Protein AF-A0A849QL06-F1 (afdb_monomer)

Sequence (59 aa):
MKAIYKDNVLKPLKKLDLREGEMVEISMIPTSLAKRFQGTIKLSDRNLIEEIAECDDLV

pLDDT: mean 81.61, std 12.6, range [51.34, 96.06]

Solvent-accessible surface area (backbone atoms only — not comparable to full-atom values): 4399 Å² total; per-residue (Å²): 139,66,61,49,79,54,95,94,38,83,40,64,78,60,92,73,100,69,61,91,89,64,86,78,88,84,83,84,74,77,78,62,62,76,84,73,65,84,82,86,82,88,79,83,58,64,69,61,51,53,55,59,74,69,46,84,84,80,118

Secondary structure (DSSP, 8-state):
--EEEETTEEEESS-----TT-----------GGGG--S------HHHHHHHHT-TT--

Structure (mmCIF, N/CA/C/O backbone):
data_AF-A0A849QL06-F1
#
_entry.id   AF-A0A849QL06-F1
#
loop_
_atom_site.group_PDB
_atom_site.id
_atom_site.type_symbol
_atom_site.label_atom_id
_atom_site.label_alt_id
_atom_site.label_comp_id
_atom_site.label_asym_id
_atom_site.label_entity_id
_atom_site.label_seq_id
_atom_site.pdbx_PDB_ins_code
_atom_site.Cartn_x
_atom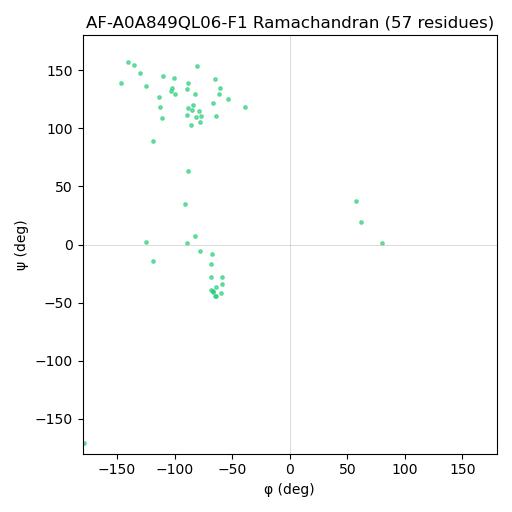_site.Cartn_y
_atom_site.Cartn_z
_atom_site.occupancy
_atom_site.B_iso_or_equiv
_atom_site.auth_seq_id
_atom_site.auth_comp_id
_atom_site.auth_asym_id
_atom_site.auth_atom_id
_atom_site.pdbx_PDB_model_num
ATOM 1 N N . MET A 1 1 ? 3.202 2.433 6.469 1.00 75.94 1 MET A N 1
ATOM 2 C CA . MET A 1 1 ? 2.181 1.938 7.428 1.00 75.94 1 MET A CA 1
ATOM 3 C C . MET A 1 1 ? 1.233 0.982 6.711 1.00 75.94 1 MET A C 1
ATOM 5 O O . MET A 1 1 ? 1.022 1.167 5.522 1.00 75.94 1 MET A O 1
ATOM 9 N N . LYS A 1 2 ? 0.681 -0.035 7.391 1.00 81.25 2 LYS A N 1
ATOM 10 C CA . LYS A 1 2 ? -0.382 -0.884 6.823 1.00 81.25 2 LYS A CA 1
ATOM 11 C C . LYS A 1 2 ? -1.734 -0.467 7.397 1.00 81.25 2 LYS A C 1
ATOM 13 O O . LYS A 1 2 ? -1.853 -0.289 8.610 1.00 81.25 2 LYS A O 1
ATOM 18 N N . ALA A 1 3 ? -2.726 -0.345 6.531 1.00 89.44 3 ALA A N 1
ATOM 19 C CA . ALA A 1 3 ? -4.098 -0.021 6.884 1.00 89.44 3 ALA A CA 1
ATOM 20 C C . ALA A 1 3 ? -5.051 -0.934 6.108 1.00 89.44 3 ALA A C 1
ATOM 22 O O . ALA A 1 3 ? -4.697 -1.439 5.042 1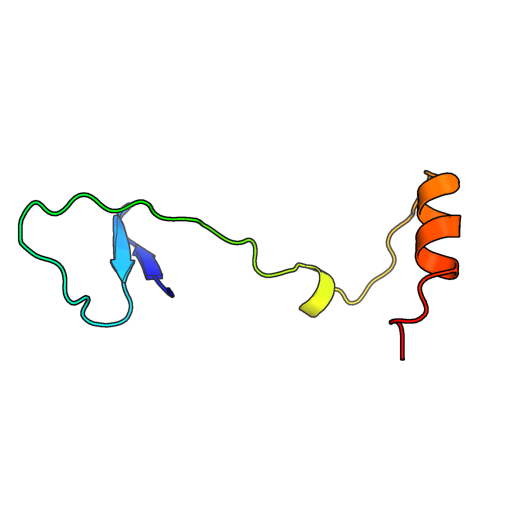.00 89.44 3 ALA A O 1
ATOM 23 N N . ILE A 1 4 ? -6.244 -1.145 6.654 1.00 91.06 4 ILE A N 1
ATOM 24 C CA . ILE A 1 4 ? -7.353 -1.796 5.962 1.00 91.06 4 ILE A CA 1
ATOM 25 C C . ILE A 1 4 ? -8.354 -0.730 5.533 1.00 91.06 4 ILE A C 1
ATOM 27 O O . ILE A 1 4 ? -8.731 0.132 6.325 1.00 91.06 4 ILE A O 1
ATOM 31 N N . TYR A 1 5 ? -8.774 -0.791 4.274 1.00 91.12 5 TYR A N 1
ATOM 32 C CA . TYR A 1 5 ? -9.883 0.010 3.786 1.00 91.12 5 TYR A CA 1
ATOM 33 C C . TYR A 1 5 ? -11.178 -0.776 3.994 1.00 91.12 5 TYR A C 1
ATOM 35 O O . TYR A 1 5 ? -11.367 -1.829 3.383 1.00 91.12 5 TYR A O 1
ATOM 43 N N . LYS A 1 6 ? -12.034 -0.315 4.910 1.00 93.75 6 LYS A N 1
ATOM 44 C CA . LYS A 1 6 ? -13.315 -0.961 5.229 1.00 93.75 6 LYS A CA 1
ATOM 45 C C . LYS A 1 6 ? -14.344 0.098 5.604 1.00 93.75 6 LYS A C 1
ATOM 47 O O . LYS A 1 6 ? -14.019 1.030 6.337 1.00 93.75 6 LYS A O 1
ATOM 52 N N . ASP A 1 7 ? -15.576 -0.074 5.130 1.00 96.06 7 ASP A N 1
ATOM 53 C CA . ASP A 1 7 ? -16.694 0.846 5.381 1.00 96.06 7 ASP A CA 1
ATOM 54 C C . ASP A 1 7 ? -16.374 2.283 4.918 1.00 96.06 7 ASP A C 1
ATOM 56 O O . ASP A 1 7 ? -16.714 3.253 5.583 1.00 96.06 7 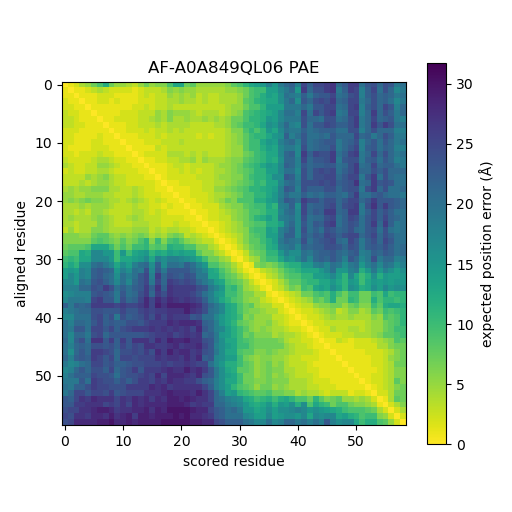ASP A O 1
ATOM 60 N N . ASN A 1 8 ? -15.664 2.411 3.789 1.00 93.81 8 ASN A N 1
ATOM 61 C CA . ASN A 1 8 ? -15.165 3.671 3.220 1.00 93.81 8 ASN A CA 1
ATOM 62 C C . ASN A 1 8 ? -14.170 4.457 4.099 1.00 93.81 8 ASN A C 1
ATOM 64 O O . ASN A 1 8 ? -13.940 5.641 3.863 1.00 93.81 8 ASN A O 1
ATOM 68 N N . VAL A 1 9 ? -13.532 3.806 5.079 1.00 93.31 9 VAL A N 1
ATOM 69 C CA . VAL A 1 9 ? -12.553 4.427 5.987 1.00 93.31 9 VAL A CA 1
ATOM 70 C C . VAL A 1 9 ? -11.223 3.663 5.962 1.00 93.31 9 VAL A C 1
ATOM 72 O O . VAL A 1 9 ? -11.201 2.431 6.015 1.0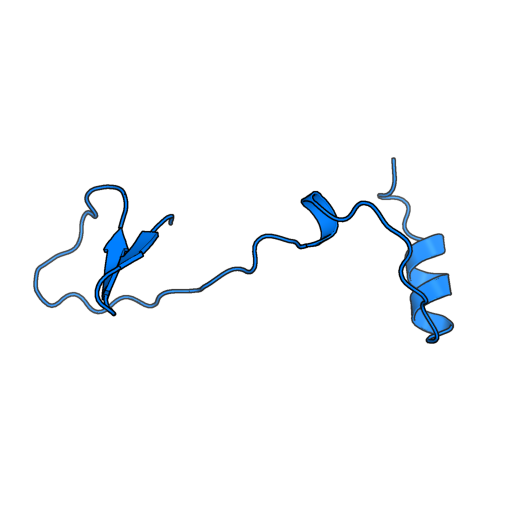0 93.31 9 VAL A O 1
ATOM 75 N N . LEU A 1 10 ? -10.099 4.390 5.919 1.00 90.75 10 LEU A N 1
ATOM 76 C CA . LEU A 1 10 ? -8.753 3.836 6.126 1.00 90.75 10 LEU A CA 1
ATOM 77 C C . LEU A 1 10 ? -8.493 3.636 7.625 1.00 90.75 10 LEU A C 1
ATOM 79 O O . LEU A 1 10 ? -8.408 4.603 8.379 1.00 90.75 10 LEU A O 1
ATOM 83 N N . LYS A 1 11 ? -8.340 2.382 8.059 1.00 92.12 11 LYS A N 1
ATOM 84 C CA . LYS A 1 11 ? -8.105 2.019 9.467 1.00 92.12 11 LYS A CA 1
ATOM 85 C C . LYS A 1 11 ? -6.689 1.450 9.635 1.00 92.12 11 LYS A C 1
ATOM 87 O O . LYS A 1 11 ? -6.390 0.422 9.018 1.00 92.12 11 LYS A O 1
ATOM 92 N N . PRO A 1 12 ? -5.794 2.066 10.429 1.00 92.25 12 PRO A N 1
ATOM 93 C CA . PRO A 1 12 ? -4.457 1.521 10.652 1.00 92.25 12 PRO A CA 1
ATOM 94 C C . PRO A 1 12 ? -4.538 0.179 11.391 1.00 92.25 12 PRO A C 1
ATOM 96 O O . PRO A 1 12 ? -5.364 -0.010 12.279 1.00 92.25 12 PRO A O 1
ATOM 99 N N . LEU A 1 13 ? -3.663 -0.768 11.038 1.00 93.88 13 LEU A N 1
ATOM 100 C CA . LEU A 1 13 ? -3.642 -2.098 11.672 1.00 93.88 13 LEU A CA 1
ATOM 101 C C . LEU A 1 13 ? -2.976 -2.112 13.059 1.00 93.88 13 LEU A C 1
ATOM 103 O O . LEU A 1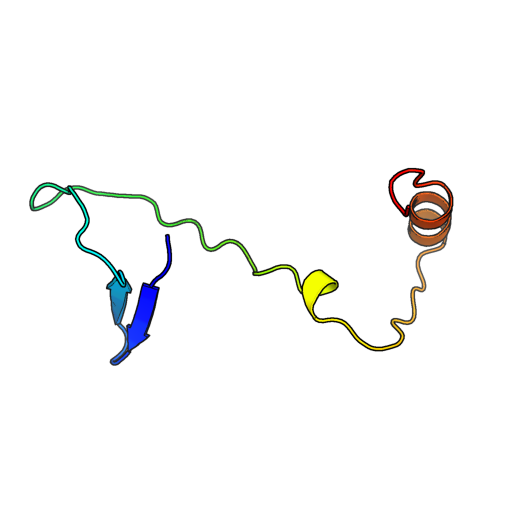 13 ? -2.924 -3.152 13.711 1.00 93.88 13 LEU A O 1
ATOM 107 N N . LYS A 1 14 ? -2.405 -0.985 13.485 1.00 92.69 14 LYS A N 1
ATOM 108 C CA . LYS A 1 14 ? -1.740 -0.798 14.778 1.00 92.69 14 LYS A CA 1
ATOM 109 C C . LYS A 1 14 ? -2.096 0.581 15.322 1.00 92.69 14 LYS A C 1
ATOM 111 O O . LYS A 1 14 ? -2.422 1.477 14.545 1.00 92.69 14 LYS A O 1
ATOM 116 N N . LYS A 1 15 ? -2.000 0.749 16.644 1.00 91.12 15 LYS A N 1
ATOM 117 C CA . LYS A 1 15 ? -2.156 2.056 17.289 1.00 91.12 15 LYS A CA 1
ATOM 118 C C . LYS A 1 15 ? -1.081 3.012 16.766 1.00 91.12 15 LYS A C 1
ATOM 120 O O . LYS A 1 15 ? 0.081 2.622 16.660 1.00 91.12 15 LYS A O 1
ATOM 125 N N . LEU A 1 16 ? -1.494 4.228 16.431 1.00 89.94 16 LEU A N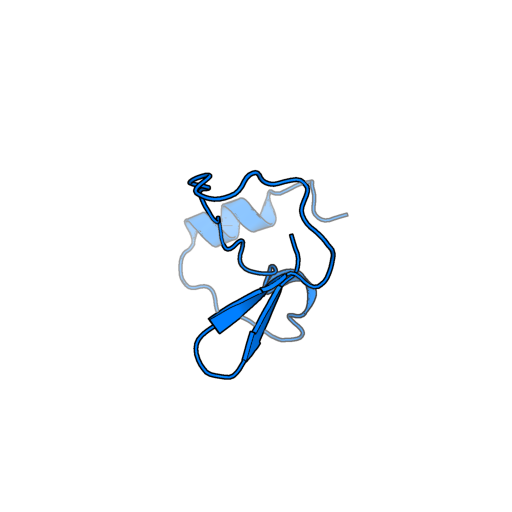 1
ATOM 126 C CA . LEU A 1 16 ? -0.600 5.314 16.045 1.00 89.94 16 LEU A CA 1
ATOM 127 C C . LEU A 1 16 ? -0.422 6.240 17.243 1.00 89.94 16 LEU A C 1
ATOM 129 O O . LEU A 1 16 ? -1.365 6.446 18.007 1.00 89.94 16 LEU A O 1
ATOM 133 N N . ASP A 1 17 ? 0.783 6.767 17.406 1.00 92.81 17 ASP A N 1
ATOM 134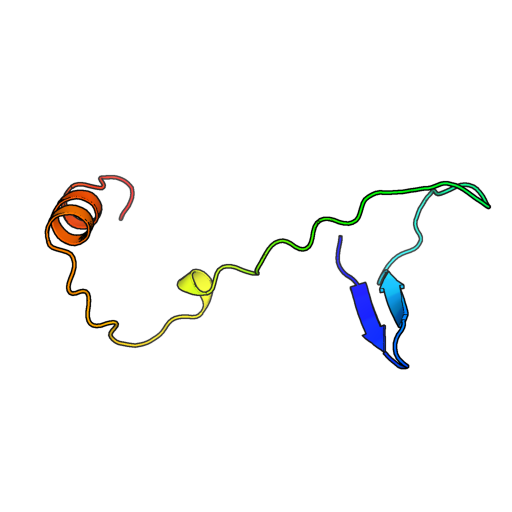 C CA . ASP A 1 17 ? 1.103 7.750 18.438 1.00 92.81 17 ASP A CA 1
ATOM 135 C C . ASP A 1 17 ? 0.833 9.163 17.904 1.00 92.81 17 ASP A C 1
ATOM 137 O O . ASP A 1 17 ? 1.748 9.943 17.675 1.00 92.81 17 ASP A O 1
ATOM 141 N N . LEU A 1 18 ? -0.437 9.430 17.587 1.00 92.50 18 LEU A N 1
ATOM 142 C CA . LEU A 1 18 ? -0.904 10.716 17.068 1.00 92.50 18 LEU A CA 1
ATOM 143 C C . LEU A 1 18 ? -1.742 11.420 18.125 1.00 92.50 18 LEU A C 1
ATOM 145 O O . LEU A 1 18 ? -2.493 10.780 18.872 1.00 92.50 18 LEU A O 1
ATOM 149 N N . ARG A 1 19 ? -1.646 12.743 18.159 1.00 95.31 19 ARG A N 1
ATOM 150 C CA . ARG A 1 19 ? -2.491 13.586 19.003 1.00 95.31 19 ARG A CA 1
ATOM 151 C C . ARG A 1 19 ? -3.850 13.794 18.343 1.00 95.31 19 ARG A C 1
ATOM 153 O O . ARG A 1 19 ? -4.001 13.734 17.124 1.00 95.31 19 ARG A O 1
ATOM 160 N N . GLU A 1 20 ? -4.863 14.050 19.161 1.00 94.00 20 GLU A N 1
ATOM 161 C CA . GLU A 1 20 ? -6.188 14.393 18.651 1.00 94.00 20 GLU A CA 1
ATOM 162 C C . GLU A 1 20 ? -6.122 15.688 17.822 1.00 94.00 20 GLU A C 1
ATOM 164 O O . GLU A 1 20 ? -5.537 16.681 18.252 1.00 94.00 20 GLU A O 1
ATOM 169 N N . GLY A 1 21 ? -6.680 15.654 16.607 1.00 94.38 21 GLY A N 1
ATOM 170 C CA . GLY A 1 21 ? -6.624 16.765 15.648 1.00 94.38 21 GLY A CA 1
ATOM 171 C C . GLY A 1 21 ? -5.312 16.892 14.860 1.00 94.38 21 GLY A C 1
ATOM 172 O O . GLY A 1 21 ? -5.189 17.808 14.049 1.00 94.38 21 GLY A O 1
ATOM 173 N N . GLU A 1 22 ? -4.340 15.996 15.059 1.00 95.62 22 GLU A N 1
ATOM 174 C CA . GLU A 1 22 ? -3.080 16.014 14.314 1.00 95.62 22 GLU A CA 1
ATOM 175 C C . GLU A 1 22 ? -3.304 15.688 12.828 1.00 95.62 22 GLU A C 1
ATOM 177 O O . GLU A 1 22 ? -3.826 14.628 12.472 1.00 95.62 22 GLU A O 1
ATOM 182 N N . MET A 1 23 ? -2.910 16.614 11.948 1.00 92.94 23 MET A N 1
ATOM 183 C CA . MET A 1 23 ? -2.925 16.398 10.503 1.00 92.94 23 MET A CA 1
ATOM 184 C C . MET A 1 23 ? -1.675 15.635 10.076 1.00 92.94 23 MET A C 1
ATOM 186 O O . MET A 1 23 ? -0.557 16.038 10.384 1.00 92.94 23 MET A O 1
ATOM 190 N N . VAL A 1 24 ? -1.873 14.562 9.315 1.00 89.69 24 VAL A N 1
ATOM 191 C CA . VAL A 1 24 ? -0.792 13.749 8.755 1.00 89.69 24 VAL A CA 1
ATOM 192 C C . VAL A 1 24 ? -1.003 13.543 7.263 1.00 89.69 24 VAL A C 1
ATOM 194 O O . VAL A 1 24 ? -2.134 13.429 6.789 1.00 89.69 24 VAL A O 1
ATOM 197 N N . GLU A 1 25 ? 0.095 13.455 6.523 1.00 87.25 25 GLU A N 1
ATOM 198 C CA . GLU A 1 25 ? 0.078 13.077 5.116 1.00 87.25 25 GLU A CA 1
ATOM 199 C C . GLU A 1 25 ? 0.193 11.554 4.986 1.00 87.25 25 GLU A C 1
ATOM 201 O O . GLU A 1 25 ? 1.018 10.912 5.641 1.00 87.25 25 GLU A O 1
ATOM 206 N N . ILE A 1 26 ? -0.649 10.953 4.143 1.00 83.75 26 ILE A N 1
ATOM 207 C CA . ILE A 1 26 ? -0.637 9.509 3.899 1.00 83.75 26 ILE A CA 1
ATOM 208 C C . ILE A 1 26 ? -0.142 9.257 2.479 1.00 83.75 26 ILE A C 1
ATOM 210 O O . ILE A 1 26 ? -0.868 9.467 1.512 1.00 83.75 26 ILE A O 1
ATOM 214 N N . SER A 1 27 ? 1.072 8.724 2.352 1.00 78.38 27 SER A N 1
ATOM 215 C CA . SER A 1 27 ? 1.595 8.258 1.067 1.00 78.38 27 SER A CA 1
ATOM 216 C C . SER A 1 27 ? 1.210 6.795 0.835 1.00 78.38 27 SER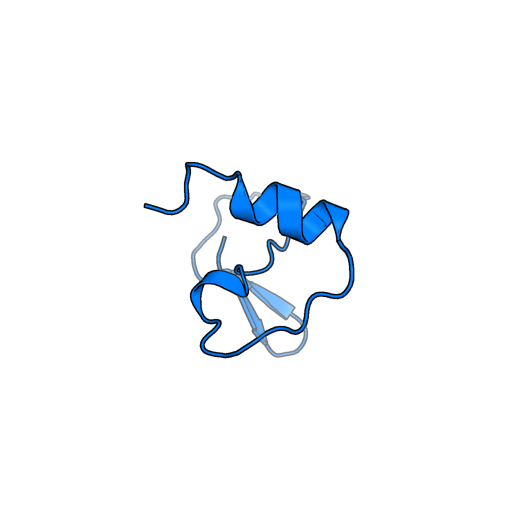 A C 1
ATOM 218 O O . SER A 1 27 ? 1.620 5.891 1.573 1.00 78.38 27 SER A O 1
ATOM 220 N N . MET A 1 28 ? 0.427 6.539 -0.213 1.00 70.44 28 MET A N 1
ATOM 221 C CA . MET A 1 28 ? 0.146 5.185 -0.686 1.00 70.44 28 MET A CA 1
ATOM 222 C C . MET A 1 28 ? 1.256 4.748 -1.638 1.00 70.44 28 MET A C 1
ATOM 224 O O . MET A 1 28 ? 1.293 5.162 -2.790 1.00 70.44 28 MET A O 1
ATOM 228 N N . ILE A 1 29 ? 2.166 3.901 -1.160 1.00 71.38 29 ILE A N 1
ATOM 229 C CA . ILE A 1 29 ? 3.198 3.306 -2.012 1.00 71.38 29 ILE A CA 1
ATOM 230 C C . ILE A 1 29 ? 2.578 2.078 -2.692 1.00 71.38 29 ILE A C 1
ATOM 232 O O . ILE A 1 29 ? 2.160 1.156 -1.977 1.00 71.38 29 ILE A O 1
ATOM 236 N N . PRO A 1 30 ? 2.507 2.021 -4.036 1.00 61.81 30 PRO A N 1
ATOM 237 C CA . PRO A 1 30 ? 2.107 0.809 -4.733 1.00 61.81 30 PRO A CA 1
ATOM 238 C C . PRO A 1 30 ? 3.001 -0.337 -4.264 1.00 61.81 30 PRO A C 1
ATOM 240 O O . PRO A 1 30 ? 4.229 -0.246 -4.305 1.00 61.81 30 PRO A O 1
ATOM 243 N N . THR A 1 31 ? 2.402 -1.427 -3.789 1.00 59.78 31 THR A N 1
ATOM 244 C CA . THR A 1 31 ? 3.180 -2.647 -3.575 1.00 59.78 31 THR A CA 1
ATOM 245 C C . THR A 1 31 ? 3.648 -3.088 -4.952 1.00 59.78 31 THR A C 1
ATOM 247 O O . THR A 1 31 ? 2.827 -3.427 -5.796 1.00 59.78 31 THR A O 1
ATOM 250 N N . SER A 1 32 ? 4.956 -2.966 -5.195 1.00 62.06 32 SER A N 1
ATOM 251 C CA . SER A 1 32 ? 5.590 -3.244 -6.483 1.00 62.06 32 SER A CA 1
ATOM 252 C C . SER A 1 32 ? 4.973 -4.476 -7.149 1.00 62.06 32 SER A C 1
ATOM 254 O O . SER A 1 32 ? 5.034 -5.581 -6.600 1.00 62.06 32 SER A O 1
ATOM 256 N N . LEU A 1 33 ? 4.385 -4.275 -8.334 1.00 58.56 33 LEU A N 1
ATOM 257 C CA . LEU A 1 33 ? 3.860 -5.363 -9.161 1.00 58.56 33 LEU A CA 1
ATOM 258 C C . LEU A 1 33 ? 4.972 -6.356 -9.519 1.00 58.56 33 LEU A C 1
ATOM 260 O O . LEU A 1 33 ? 4.699 -7.548 -9.639 1.00 58.56 33 LEU A O 1
ATOM 264 N N . ALA A 1 34 ? 6.225 -5.890 -9.585 1.00 63.22 34 ALA A N 1
ATOM 265 C CA . ALA A 1 34 ? 7.383 -6.717 -9.899 1.00 63.22 34 ALA A CA 1
ATOM 266 C C . ALA A 1 34 ? 7.559 -7.880 -8.909 1.00 63.22 34 ALA A C 1
ATOM 268 O O . ALA A 1 34 ? 7.906 -8.978 -9.322 1.00 63.22 34 ALA A O 1
ATOM 269 N N . LYS A 1 35 ? 7.222 -7.704 -7.619 1.00 56.97 35 LYS A N 1
ATOM 270 C CA . LYS A 1 35 ? 7.360 -8.786 -6.620 1.00 56.97 35 LYS A CA 1
ATOM 271 C C . LYS A 1 35 ? 6.390 -9.955 -6.814 1.00 56.97 35 LYS A C 1
ATOM 273 O O . LYS A 1 35 ? 6.582 -10.999 -6.197 1.00 56.97 35 LYS A O 1
ATOM 278 N N . ARG A 1 36 ? 5.320 -9.787 -7.597 1.00 55.12 36 ARG A N 1
ATOM 279 C CA . ARG A 1 36 ? 4.296 -10.826 -7.825 1.00 55.12 36 ARG A CA 1
ATOM 280 C C . ARG A 1 36 ? 4.083 -11.144 -9.300 1.00 55.12 36 ARG A C 1
ATOM 282 O O . ARG A 1 36 ? 3.201 -11.937 -9.619 1.00 55.12 36 ARG A O 1
ATOM 289 N N . PHE A 1 37 ? 4.844 -10.517 -10.189 1.00 70.56 37 PHE A N 1
ATOM 290 C CA . PHE A 1 37 ? 4.664 -10.697 -11.615 1.00 70.56 37 PHE A CA 1
ATOM 291 C C . PHE A 1 37 ? 5.264 -12.039 -12.053 1.00 70.56 37 PHE A C 1
ATOM 293 O O . PHE A 1 37 ? 6.474 -12.226 -12.039 1.00 70.56 37 PHE A O 1
ATOM 300 N N . GLN A 1 38 ? 4.395 -12.978 -12.425 1.00 62.78 38 GLN A N 1
ATOM 301 C CA . GLN A 1 38 ? 4.753 -14.236 -13.077 1.00 62.78 38 GLN A CA 1
ATOM 302 C C . GLN A 1 38 ? 4.067 -14.256 -14.443 1.00 62.78 38 GLN A C 1
ATOM 304 O O . GLN A 1 38 ? 2.916 -14.672 -14.565 1.00 62.78 38 GLN A O 1
ATOM 309 N N . GLY A 1 39 ? 4.738 -13.725 -15.460 1.00 73.50 39 GLY A N 1
ATOM 310 C CA . GLY A 1 39 ? 4.184 -13.629 -16.806 1.00 73.50 39 GLY A CA 1
ATOM 311 C C . GLY A 1 39 ? 5.162 -13.006 -17.793 1.00 73.50 39 GLY A C 1
ATOM 312 O O . GLY A 1 39 ? 6.327 -12.780 -17.477 1.00 73.50 39 GLY A O 1
ATOM 313 N N . THR A 1 40 ? 4.673 -12.703 -18.991 1.00 79.50 40 THR A N 1
ATOM 314 C CA . THR A 1 40 ? 5.434 -11.992 -20.024 1.00 79.50 40 THR A CA 1
ATOM 315 C C . THR A 1 40 ? 4.803 -10.625 -20.249 1.00 79.50 40 THR A C 1
ATOM 317 O O . THR A 1 40 ? 3.603 -10.533 -20.502 1.00 79.50 40 THR A O 1
ATOM 320 N N . ILE A 1 41 ? 5.599 -9.559 -20.161 1.00 78.88 41 ILE A N 1
ATOM 321 C CA . ILE A 1 41 ? 5.200 -8.219 -20.605 1.00 78.88 41 ILE A CA 1
ATOM 322 C C . ILE A 1 41 ? 5.817 -7.989 -21.978 1.00 78.88 41 ILE A C 1
ATOM 324 O O . ILE A 1 41 ? 7.015 -8.183 -22.172 1.00 78.88 41 ILE A O 1
ATOM 328 N N . LYS A 1 42 ? 4.9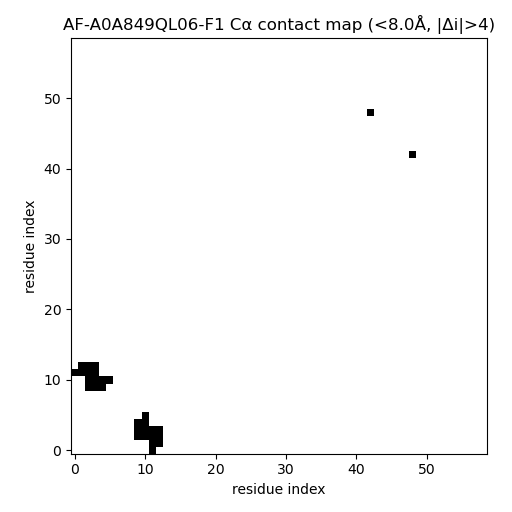94 -7.563 -22.938 1.00 84.12 42 LYS A N 1
ATOM 329 C CA . LYS A 1 42 ? 5.490 -7.080 -24.223 1.00 84.12 42 LYS A CA 1
ATOM 330 C C . LYS A 1 42 ? 5.928 -5.630 -24.053 1.00 84.12 42 LYS A C 1
ATOM 332 O O . LYS A 1 42 ? 5.085 -4.752 -23.887 1.00 84.12 42 LYS A O 1
ATOM 337 N N . LEU A 1 43 ? 7.233 -5.396 -24.103 1.00 84.88 43 LEU A N 1
ATOM 338 C CA . LEU A 1 43 ? 7.804 -4.056 -24.184 1.00 84.88 43 LEU A CA 1
ATOM 339 C C . LEU A 1 43 ? 7.922 -3.653 -25.657 1.00 84.88 43 LEU A C 1
ATOM 341 O O . LEU A 1 43 ? 8.263 -4.474 -26.508 1.00 84.88 43 LEU A O 1
ATOM 345 N N . SER A 1 44 ? 7.591 -2.402 -25.963 1.00 88.69 44 SER A N 1
ATOM 346 C CA . SER A 1 44 ? 7.671 -1.839 -27.320 1.00 88.69 44 SER A CA 1
ATOM 347 C C . SER A 1 44 ? 8.636 -0.663 -27.431 1.00 88.69 44 SER A C 1
ATOM 349 O O . SER A 1 44 ? 8.978 -0.272 -28.542 1.00 88.69 44 SER A O 1
ATOM 351 N N . ASP A 1 45 ? 9.053 -0.093 -26.301 1.00 91.94 45 ASP A N 1
ATOM 352 C CA . ASP A 1 45 ? 10.042 0.977 -26.259 1.00 91.94 45 ASP A CA 1
ATOM 353 C C . ASP A 1 45 ? 11.445 0.369 -26.257 1.00 91.94 45 ASP A C 1
ATOM 355 O O . ASP A 1 45 ? 11.821 -0.348 -25.332 1.00 91.94 45 ASP A O 1
ATOM 359 N N . ARG A 1 46 ? 12.203 0.637 -27.319 1.00 89.81 46 ARG A N 1
ATOM 360 C CA . ARG A 1 46 ? 13.541 0.083 -27.508 1.00 89.81 46 ARG A CA 1
ATOM 361 C C . ARG A 1 46 ? 14.557 0.636 -26.511 1.00 89.81 46 ARG A C 1
ATOM 363 O O . ARG A 1 46 ? 15.370 -0.140 -26.026 1.00 89.81 46 ARG A O 1
ATOM 370 N N . ASN A 1 47 ? 14.491 1.926 -26.189 1.00 87.44 47 ASN A N 1
ATOM 371 C CA . ASN A 1 47 ? 15.464 2.549 -25.288 1.00 87.44 47 ASN A CA 1
ATOM 372 C C . ASN A 1 47 ? 15.311 1.974 -23.878 1.00 87.44 47 ASN A C 1
ATOM 374 O O . ASN A 1 47 ? 16.294 1.637 -23.231 1.00 87.44 47 ASN A O 1
ATOM 378 N N . LEU A 1 48 ? 14.062 1.769 -23.452 1.00 85.75 48 LEU A N 1
ATOM 379 C CA . LEU A 1 48 ? 13.759 1.128 -22.177 1.00 85.75 48 LEU A CA 1
ATOM 380 C C . LEU A 1 48 ? 14.236 -0.335 -22.132 1.00 85.75 48 LEU A C 1
ATOM 382 O O . LEU A 1 48 ? 14.672 -0.809 -21.089 1.00 85.75 48 LEU A O 1
ATOM 386 N N . ILE A 1 49 ? 14.140 -1.068 -23.247 1.00 87.00 49 ILE A N 1
ATOM 387 C CA . ILE A 1 49 ? 14.630 -2.453 -23.330 1.00 87.00 49 ILE A CA 1
ATOM 388 C C . ILE A 1 49 ? 16.153 -2.503 -23.173 1.00 87.00 49 ILE A C 1
ATOM 390 O O . ILE A 1 49 ? 16.649 -3.365 -22.451 1.00 87.00 49 ILE A O 1
ATOM 394 N N . GLU A 1 50 ? 16.875 -1.602 -23.842 1.00 88.31 50 GLU A N 1
ATOM 395 C CA . GLU A 1 50 ? 18.338 -1.516 -23.761 1.00 88.31 50 GLU A CA 1
ATOM 396 C C . GLU A 1 50 ? 18.778 -1.141 -22.331 1.00 88.31 50 GLU A C 1
ATOM 398 O O . GLU A 1 50 ? 19.599 -1.846 -21.750 1.00 88.31 50 GLU A O 1
ATOM 403 N N . GLU A 1 51 ? 18.123 -0.162 -21.699 1.00 85.31 51 GLU A N 1
ATOM 404 C CA . GLU A 1 51 ? 18.387 0.230 -20.303 1.00 85.31 51 GLU A CA 1
ATOM 405 C C . GLU A 1 51 ? 18.165 -0.921 -19.301 1.00 85.31 51 GLU A C 1
ATOM 407 O O . GLU A 1 51 ? 18.970 -1.126 -18.395 1.00 85.31 51 GLU A O 1
ATOM 412 N N . ILE A 1 52 ? 17.098 -1.714 -19.469 1.00 84.38 52 ILE A N 1
ATOM 413 C CA . ILE A 1 52 ? 16.839 -2.883 -18.610 1.00 84.38 52 ILE A CA 1
ATOM 414 C C . ILE A 1 52 ? 17.903 -3.968 -18.819 1.00 84.38 52 ILE A C 1
ATOM 416 O O . ILE A 1 52 ? 18.318 -4.605 -17.852 1.00 84.38 52 ILE A O 1
ATOM 420 N N . ALA A 1 53 ? 18.318 -4.211 -20.065 1.00 80.94 53 ALA A N 1
ATOM 421 C CA . ALA A 1 53 ? 19.294 -5.251 -20.394 1.00 80.94 53 ALA A CA 1
ATOM 422 C C . ALA A 1 53 ? 20.705 -4.935 -19.871 1.00 80.94 53 ALA A C 1
ATOM 424 O O . ALA A 1 53 ? 21.466 -5.858 -19.590 1.00 80.94 53 ALA A O 1
ATOM 425 N N . GLU A 1 54 ? 21.033 -3.652 -19.732 1.00 85.50 54 GLU A N 1
ATOM 426 C CA . GLU A 1 54 ? 22.313 -3.157 -19.213 1.00 85.50 54 GLU A CA 1
ATOM 427 C C . GLU A 1 54 ? 22.317 -2.975 -17.683 1.00 85.50 54 GLU A C 1
ATOM 429 O O . GLU A 1 54 ? 23.313 -2.545 -17.105 1.00 85.50 54 GLU A O 1
ATOM 434 N N . CYS A 1 55 ? 21.212 -3.297 -17.001 1.00 77.88 55 CYS A N 1
ATOM 435 C CA . CYS A 1 55 ? 21.108 -3.158 -15.555 1.00 77.88 55 CYS A CA 1
ATOM 436 C C . CYS A 1 55 ? 21.821 -4.315 -14.826 1.00 77.88 55 CYS A C 1
ATOM 438 O O . CYS A 1 55 ? 21.296 -5.426 -14.731 1.00 77.88 55 CYS A O 1
ATOM 440 N N . ASP A 1 56 ? 22.995 -4.029 -14.254 1.00 68.25 56 ASP A N 1
ATOM 441 C CA . ASP A 1 56 ? 23.835 -4.983 -13.502 1.00 68.25 56 ASP A CA 1
ATOM 442 C C . ASP A 1 56 ? 23.225 -5.461 -12.163 1.00 68.25 56 ASP A C 1
ATOM 444 O O . ASP A 1 56 ? 23.735 -6.390 -11.537 1.00 68.25 56 ASP A O 1
ATOM 448 N N . ASP A 1 57 ? 22.110 -4.870 -11.724 1.00 65.62 57 ASP A N 1
ATOM 449 C CA . ASP A 1 57 ? 21.424 -5.206 -10.467 1.00 65.62 57 ASP A CA 1
ATOM 450 C C . ASP A 1 57 ? 20.489 -6.439 -10.582 1.00 65.62 57 ASP A C 1
ATOM 452 O O . ASP A 1 57 ? 19.746 -6.752 -9.649 1.00 65.62 57 ASP A O 1
ATOM 456 N N . LEU A 1 58 ? 20.499 -7.153 -11.718 1.00 58.25 58 LEU A N 1
ATOM 457 C CA . LEU A 1 58 ? 19.653 -8.326 -12.009 1.00 58.25 58 LEU A CA 1
ATOM 458 C C . LEU A 1 58 ? 20.285 -9.681 -11.606 1.00 58.25 58 LEU A C 1
ATOM 460 O O . LEU A 1 58 ? 20.071 -10.686 -12.292 1.00 58.25 58 LEU A O 1
ATOM 464 N N . VAL A 1 59 ? 21.049 -9.721 -10.505 1.00 51.34 59 VAL A N 1
ATOM 465 C CA . VAL A 1 59 ? 21.663 -10.952 -9.949 1.00 51.34 59 VAL A CA 1
ATOM 466 C C . VAL A 1 59 ? 20.811 -11.572 -8.843 1.00 51.34 59 VAL A C 1
ATOM 468 O O . VAL A 1 59 ? 20.467 -10.857 -7.874 1.00 51.34 59 VAL A O 1
#

Foldseek 3Di:
DDFDCDPNDTGDPDDDPDDVPDDDDDDDDPPDPVVVDDDDDDDDDPVVVVVVVPDPVPD

Radius of gyration: 19.18 Å; Cα contacts (8 Å, |Δi|>4): 15; chains: 1; bounding box: 40×31×46 Å

Mean predicted aligned error: 13.0 Å